Protein AF-A0A5A7N3F0-F1 (afdb_monomer_lite)

Organism: NCBI:txid1236966

pLDDT: mean 90.58, std 6.94, range [50.44, 98.19]

Secondary structure (DSSP, 8-state):
-HHHH--SHHHHHHHHHHHHHHHHHHHHHHHHHHHHGGGS-HHHHHHHHHHHHHHHHHHHHS---HHHHHHTT--HHHHHHHHHHSHHHHHHHHHHHHHHHHHHHHTT---HHHHHHHHHTT-GGGGG--HHHHHHHHHHHHHHHHHHHHHHHHHHHHH--

Radius of gyration: 20.04 Å; chains: 1; bounding box: 51×34×50 Å

Structure (mmCIF, N/CA/C/O backbone):
data_AF-A0A5A7N3F0-F1
#
_entry.id   AF-A0A5A7N3F0-F1
#
loop_
_atom_site.group_PDB
_atom_site.id
_atom_site.type_symbol
_atom_site.label_atom_id
_atom_site.label_alt_id
_atom_site.label_comp_id
_atom_site.label_asym_id
_atom_site.label_entity_id
_atom_site.label_seq_id
_atom_site.pdbx_PDB_ins_code
_atom_site.Cartn_x
_atom_site.Cartn_y
_atom_site.Cartn_z
_atom_site.occupancy
_atom_site.B_iso_or_equiv
_atom_site.auth_seq_id
_atom_site.auth_comp_id
_atom_site.auth_asym_id
_atom_site.auth_atom_id
_atom_site.pdbx_PDB_model_num
ATOM 1 N N . MET A 1 1 ? 6.517 -5.950 -8.741 1.00 65.50 1 MET A N 1
ATOM 2 C CA . MET A 1 1 ? 6.058 -7.018 -9.663 1.00 65.50 1 MET A CA 1
ATOM 3 C C . MET A 1 1 ? 6.363 -6.692 -11.120 1.00 65.50 1 MET A C 1
ATOM 5 O O . MET A 1 1 ? 7.226 -7.351 -11.675 1.00 65.50 1 MET A O 1
ATOM 9 N N . VAL A 1 2 ? 5.736 -5.680 -11.742 1.00 75.44 2 VAL A N 1
ATOM 10 C CA . VAL A 1 2 ? 5.989 -5.375 -13.170 1.00 75.44 2 VAL A CA 1
ATOM 11 C C . VAL A 1 2 ? 7.437 -4.935 -13.412 1.00 75.44 2 VAL A C 1
ATOM 13 O O . VAL A 1 2 ? 8.085 -5.480 -14.298 1.00 75.44 2 VAL A O 1
ATOM 16 N N . ARG A 1 3 ? 7.981 -4.040 -12.571 1.00 82.38 3 ARG A N 1
ATOM 17 C CA . ARG A 1 3 ? 9.411 -3.671 -12.584 1.00 82.38 3 ARG A CA 1
ATOM 18 C C . ARG A 1 3 ? 10.321 -4.904 -12.540 1.00 82.38 3 ARG A C 1
ATOM 20 O O . ARG A 1 3 ? 11.241 -5.012 -13.336 1.00 82.38 3 ARG A O 1
ATOM 27 N N . ASP A 1 4 ? 10.043 -5.834 -11.630 1.00 77.81 4 ASP A N 1
ATOM 28 C CA . ASP A 1 4 ? 10.932 -6.968 -11.342 1.00 77.81 4 ASP A CA 1
ATOM 29 C C . ASP A 1 4 ? 10.816 -8.104 -12.379 1.00 77.81 4 ASP A C 1
ATOM 31 O O . ASP A 1 4 ? 11.713 -8.934 -12.490 1.00 77.81 4 ASP A O 1
ATOM 35 N N . GLN A 1 5 ? 9.715 -8.158 -13.137 1.00 82.31 5 GLN A N 1
ATOM 36 C CA . GLN A 1 5 ? 9.435 -9.224 -14.110 1.00 82.31 5 GLN A CA 1
ATOM 37 C C . GLN A 1 5 ? 9.620 -8.783 -15.567 1.00 82.31 5 GLN A C 1
ATOM 39 O O . GLN A 1 5 ? 9.843 -9.625 -16.444 1.00 82.31 5 GLN A O 1
ATOM 44 N N . ALA A 1 6 ? 9.518 -7.481 -15.849 1.00 85.62 6 ALA A N 1
ATOM 45 C CA . ALA A 1 6 ? 9.636 -6.960 -17.201 1.00 85.62 6 ALA A CA 1
ATOM 46 C C . ALA A 1 6 ? 11.021 -7.268 -17.785 1.00 85.62 6 ALA A C 1
ATOM 48 O O . ALA A 1 6 ? 12.041 -6.962 -17.181 1.00 85.62 6 ALA A O 1
ATOM 49 N N . GLN A 1 7 ? 11.051 -7.834 -18.992 1.00 86.75 7 GLN A N 1
ATOM 50 C CA . GLN A 1 7 ? 12.294 -8.072 -19.739 1.00 86.75 7 GLN A CA 1
ATOM 51 C C . GLN A 1 7 ? 12.737 -6.834 -20.535 1.00 86.75 7 GLN A C 1
ATOM 53 O O . GLN A 1 7 ? 13.878 -6.745 -20.977 1.00 86.75 7 GLN A O 1
ATOM 58 N N . ASN A 1 8 ? 11.826 -5.876 -20.742 1.00 88.50 8 ASN A N 1
ATOM 59 C CA . ASN A 1 8 ? 12.102 -4.645 -21.469 1.00 88.50 8 ASN A CA 1
ATOM 60 C C . ASN A 1 8 ? 12.711 -3.586 -20.523 1.00 88.50 8 ASN A C 1
ATOM 62 O O . ASN A 1 8 ? 12.033 -3.183 -19.573 1.00 88.50 8 ASN A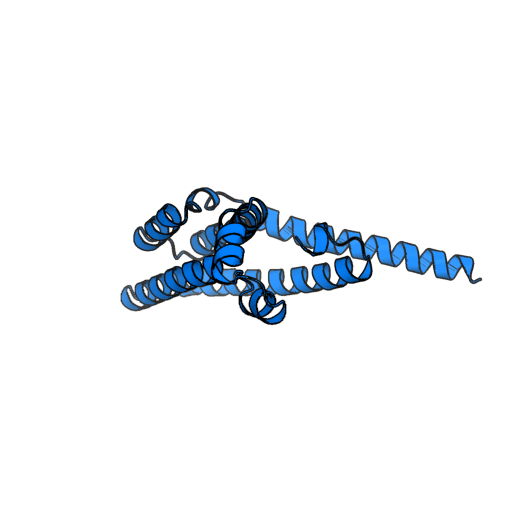 O 1
ATOM 66 N N . PRO A 1 9 ? 13.929 -3.073 -20.797 1.00 85.50 9 PRO A N 1
ATOM 67 C CA . PRO A 1 9 ? 14.594 -2.108 -19.918 1.00 85.50 9 PRO A CA 1
ATOM 68 C C . PRO A 1 9 ? 13.825 -0.797 -19.708 1.00 85.50 9 PRO A C 1
ATOM 70 O O . PRO A 1 9 ? 13.862 -0.240 -18.615 1.00 85.50 9 PRO A O 1
ATOM 73 N N . LEU A 1 10 ? 13.104 -0.304 -20.720 1.00 87.25 10 LEU A N 1
ATOM 74 C CA . LEU A 1 10 ? 12.292 0.910 -20.594 1.00 87.25 10 LEU A CA 1
ATOM 75 C C . LEU A 1 10 ? 11.088 0.671 -19.676 1.00 87.25 10 LEU A C 1
ATOM 77 O O . LEU A 1 10 ? 10.789 1.503 -18.824 1.00 87.25 10 LEU A O 1
ATOM 81 N N . ALA A 1 11 ? 10.427 -0.482 -19.801 1.00 89.12 11 ALA A N 1
ATOM 82 C CA . ALA A 1 11 ? 9.322 -0.843 -18.916 1.00 89.12 11 ALA A CA 1
ATOM 83 C C . ALA A 1 11 ? 9.786 -0.997 -17.457 1.00 89.12 11 ALA A C 1
ATOM 85 O O . ALA A 1 11 ? 9.064 -0.598 -16.544 1.00 89.12 11 ALA A O 1
ATOM 86 N N . GLN A 1 12 ? 10.990 -1.529 -17.222 1.00 87.31 12 GLN A N 1
ATOM 87 C CA . GLN A 1 12 ? 11.581 -1.569 -15.880 1.00 87.31 12 GLN A CA 1
ATOM 88 C C . GLN A 1 12 ? 11.802 -0.156 -15.324 1.00 87.31 12 GLN A C 1
ATOM 90 O O . GLN A 1 12 ? 11.403 0.119 -14.196 1.00 87.31 12 GLN A O 1
ATOM 95 N N . GLN A 1 13 ? 12.371 0.747 -16.128 1.00 85.00 13 GLN A N 1
ATOM 96 C CA . GLN A 1 13 ? 12.667 2.127 -15.725 1.00 85.00 13 GLN A CA 1
ATOM 97 C C . GLN A 1 13 ? 11.410 2.934 -15.401 1.00 85.00 13 GLN A C 1
ATOM 99 O O . GLN A 1 13 ? 11.322 3.518 -14.327 1.00 85.00 13 GLN A O 1
ATOM 104 N N . VAL A 1 14 ? 10.417 2.937 -16.296 1.00 90.12 14 VAL A N 1
ATOM 105 C CA . VAL A 1 14 ? 9.172 3.690 -16.076 1.00 90.12 14 VAL A CA 1
ATOM 106 C C . VAL A 1 14 ? 8.494 3.231 -14.788 1.00 90.12 14 VAL A C 1
ATOM 108 O O . VAL A 1 14 ? 8.093 4.058 -13.975 1.00 90.12 14 VAL A O 1
ATOM 111 N N . ASN A 1 15 ? 8.424 1.918 -14.557 1.00 89.06 15 ASN A N 1
ATOM 112 C CA . ASN A 1 15 ? 7.848 1.399 -13.321 1.00 89.06 15 ASN A CA 1
ATOM 113 C C . ASN A 1 15 ? 8.699 1.726 -12.087 1.00 89.06 15 ASN A C 1
ATOM 115 O O . ASN A 1 15 ? 8.130 1.918 -11.022 1.00 89.06 15 ASN A O 1
ATOM 119 N N . ALA A 1 16 ? 10.028 1.803 -12.201 1.00 87.19 16 ALA A N 1
ATOM 120 C CA . ALA A 1 16 ? 10.882 2.211 -11.088 1.00 87.19 16 ALA A CA 1
ATOM 121 C C . ALA A 1 16 ? 10.627 3.667 -10.671 1.00 87.19 16 ALA A C 1
ATOM 123 O O . ALA A 1 16 ? 10.437 3.915 -9.485 1.00 87.19 16 ALA A O 1
ATOM 124 N N . TYR A 1 17 ? 10.521 4.595 -11.627 1.00 86.69 17 TYR A N 1
ATOM 125 C CA . TYR A 1 17 ? 10.208 5.997 -11.323 1.00 86.69 17 TYR A CA 1
ATOM 126 C C . TYR A 1 17 ? 8.797 6.169 -10.752 1.00 86.69 17 TYR A C 1
ATOM 128 O O . TYR A 1 17 ? 8.613 6.880 -9.772 1.00 86.69 17 TYR A O 1
ATOM 136 N N . VAL A 1 18 ? 7.800 5.458 -11.293 1.00 90.88 18 VAL A N 1
ATOM 137 C CA . VAL A 1 18 ? 6.453 5.452 -10.696 1.00 90.88 18 VAL A CA 1
ATOM 138 C C . VAL A 1 18 ? 6.502 4.922 -9.262 1.00 90.88 18 VAL A C 1
ATOM 140 O O . VAL A 1 18 ? 5.883 5.493 -8.372 1.00 90.88 18 VAL A O 1
ATOM 143 N N . MET A 1 19 ? 7.256 3.850 -9.006 1.00 88.12 19 MET A N 1
ATOM 144 C CA . MET A 1 19 ? 7.396 3.308 -7.654 1.00 88.12 19 MET A CA 1
ATOM 145 C C . MET A 1 19 ? 8.069 4.288 -6.684 1.00 88.12 19 MET A C 1
ATOM 147 O O . MET A 1 19 ? 7.667 4.321 -5.524 1.00 88.12 19 MET A O 1
ATOM 151 N N . GLU A 1 20 ? 9.047 5.075 -7.136 1.00 86.06 20 GLU A N 1
ATOM 152 C CA . GLU A 1 20 ? 9.689 6.131 -6.340 1.00 86.06 20 GLU A CA 1
ATOM 153 C C . GLU A 1 20 ? 8.691 7.242 -5.972 1.00 86.06 20 GLU A C 1
ATOM 155 O O . GLU A 1 20 ? 8.590 7.638 -4.809 1.00 86.06 20 GLU A O 1
ATOM 160 N N . ASP A 1 21 ? 7.892 7.702 -6.935 1.00 90.19 21 ASP A N 1
ATOM 161 C CA . ASP A 1 21 ? 6.865 8.725 -6.709 1.00 90.19 21 ASP A CA 1
ATOM 162 C C . ASP A 1 21 ? 5.780 8.236 -5.742 1.00 90.19 21 ASP A C 1
ATOM 164 O O . ASP A 1 21 ? 5.457 8.923 -4.768 1.00 90.19 21 ASP A O 1
ATOM 168 N N . GLU A 1 22 ? 5.273 7.017 -5.933 1.00 91.06 22 GLU A N 1
ATOM 169 C CA . GLU A 1 22 ? 4.278 6.442 -5.025 1.00 91.06 22 GLU A CA 1
ATOM 170 C C . GLU A 1 22 ? 4.853 6.168 -3.630 1.00 91.06 22 GLU A C 1
ATOM 172 O O . GLU A 1 22 ? 4.148 6.318 -2.631 1.00 91.06 22 GLU A O 1
ATOM 177 N N . ALA A 1 23 ? 6.143 5.829 -3.517 1.00 88.56 23 ALA A N 1
ATOM 178 C CA . ALA A 1 23 ? 6.801 5.710 -2.218 1.00 88.56 23 ALA A CA 1
ATOM 179 C C . ALA A 1 23 ? 6.826 7.058 -1.480 1.00 88.56 23 ALA A C 1
ATOM 181 O O . ALA A 1 23 ? 6.539 7.099 -0.279 1.00 88.56 23 ALA A O 1
ATOM 182 N N . ARG A 1 24 ? 7.077 8.166 -2.194 1.00 89.81 24 ARG A N 1
ATOM 183 C CA . ARG A 1 24 ? 7.006 9.525 -1.633 1.00 89.81 24 ARG A CA 1
ATOM 184 C C . ARG A 1 24 ? 5.581 9.908 -1.231 1.00 89.81 24 ARG A C 1
ATOM 186 O O . ARG A 1 24 ? 5.400 10.471 -0.150 1.00 89.81 24 ARG A O 1
ATOM 193 N N . HIS A 1 25 ? 4.569 9.565 -2.032 1.00 94.06 25 HIS A N 1
ATOM 194 C CA . HIS A 1 25 ? 3.160 9.773 -1.669 1.00 94.06 25 HIS A CA 1
ATOM 195 C C . HIS A 1 25 ? 2.779 9.012 -0.396 1.00 94.06 25 HIS A C 1
ATOM 197 O O . HIS A 1 25 ? 2.169 9.578 0.515 1.00 94.06 25 HIS A O 1
ATOM 203 N N . VAL A 1 26 ? 3.187 7.746 -0.302 1.00 92.50 26 VAL A N 1
ATOM 204 C CA . VAL A 1 26 ? 2.954 6.908 0.876 1.00 92.50 26 VAL A CA 1
ATOM 205 C C . VAL A 1 26 ? 3.671 7.469 2.101 1.00 92.50 26 VAL A C 1
ATOM 207 O O . VAL A 1 26 ? 3.057 7.563 3.161 1.00 92.50 26 VAL A O 1
ATOM 210 N N . ALA A 1 27 ? 4.936 7.880 1.977 1.00 91.31 27 ALA A N 1
ATOM 211 C CA . ALA A 1 27 ? 5.693 8.469 3.080 1.00 91.31 27 ALA A CA 1
ATOM 212 C C . ALA A 1 27 ? 5.035 9.757 3.598 1.00 91.31 27 ALA A C 1
ATOM 214 O O . ALA A 1 27 ? 4.858 9.918 4.806 1.00 91.31 27 ALA A O 1
ATOM 215 N N . PHE A 1 28 ? 4.607 10.639 2.689 1.00 94.12 28 PHE A N 1
ATOM 216 C CA . PHE A 1 28 ? 3.872 11.850 3.046 1.00 94.12 28 PHE A CA 1
ATOM 217 C C . PHE A 1 28 ? 2.572 11.527 3.792 1.00 94.12 28 PHE A C 1
ATOM 219 O O . PHE A 1 28 ? 2.342 12.051 4.882 1.00 94.12 28 PHE A O 1
ATOM 226 N N . GLY A 1 29 ? 1.748 10.630 3.239 1.00 94.31 29 GLY A N 1
ATOM 227 C CA . GLY A 1 29 ? 0.492 10.215 3.861 1.00 94.31 29 GLY A CA 1
ATOM 228 C C . GLY A 1 29 ? 0.709 9.582 5.235 1.00 94.31 29 GLY A C 1
ATOM 229 O O . GLY A 1 29 ? 0.028 9.942 6.191 1.00 94.31 29 GLY A O 1
ATOM 230 N N . ARG A 1 30 ? 1.704 8.700 5.367 1.00 94.12 30 ARG A N 1
ATOM 231 C CA . ARG A 1 30 ? 2.069 8.057 6.634 1.00 94.12 30 ARG A CA 1
ATOM 232 C C . ARG A 1 30 ? 2.406 9.090 7.708 1.00 94.12 30 ARG A C 1
ATOM 234 O O . ARG A 1 30 ? 1.833 9.033 8.791 1.00 94.12 30 ARG A O 1
ATOM 241 N N . LEU A 1 31 ? 3.286 10.047 7.406 1.00 93.44 31 LEU A N 1
ATOM 242 C CA . LEU A 1 31 ? 3.676 11.095 8.354 1.00 93.44 31 LEU A CA 1
ATOM 243 C C . LEU A 1 31 ? 2.486 11.986 8.733 1.00 93.44 31 LEU A C 1
ATOM 245 O O . LEU A 1 31 ? 2.214 12.176 9.915 1.00 93.44 31 LEU A O 1
ATOM 249 N N . ALA A 1 32 ? 1.738 12.472 7.741 1.00 95.88 32 ALA A N 1
ATOM 250 C CA . ALA A 1 32 ? 0.612 13.371 7.973 1.00 95.88 32 ALA A CA 1
ATOM 251 C C . ALA A 1 32 ? -0.506 12.714 8.799 1.00 95.88 32 ALA A C 1
ATOM 253 O O . ALA A 1 32 ? -1.031 13.317 9.735 1.00 95.88 32 ALA A O 1
ATOM 254 N N . LEU A 1 33 ? -0.875 11.473 8.469 1.00 96.56 33 LEU A N 1
ATOM 255 C CA . LEU A 1 33 ? -1.971 10.770 9.135 1.00 96.56 33 LEU A CA 1
ATOM 256 C C . LEU A 1 33 ? -1.577 10.288 10.531 1.00 96.56 33 LEU A C 1
ATOM 258 O O . LEU A 1 33 ? -2.390 10.402 11.444 1.00 96.56 33 LEU A O 1
ATOM 262 N N . ARG A 1 34 ? -0.339 9.816 10.725 1.00 95.12 34 ARG A N 1
ATOM 263 C CA . ARG A 1 34 ? 0.153 9.395 12.044 1.00 95.12 34 ARG A CA 1
ATOM 264 C C . ARG A 1 34 ? 0.126 10.537 13.060 1.00 95.12 34 ARG A C 1
ATOM 266 O O . ARG A 1 34 ? -0.231 10.312 14.213 1.00 95.12 34 ARG A O 1
ATOM 273 N N . ASP A 1 35 ? 0.451 11.754 12.633 1.00 94.69 35 ASP A N 1
ATOM 274 C CA . ASP A 1 35 ? 0.442 12.934 13.505 1.00 94.69 35 ASP A CA 1
ATOM 275 C C . ASP A 1 35 ? -0.987 13.472 13.741 1.00 94.69 35 ASP A C 1
ATOM 277 O O . ASP A 1 35 ? -1.291 14.039 14.797 1.00 94.69 35 ASP A O 1
ATOM 281 N N . TYR A 1 36 ? -1.890 13.282 12.773 1.00 96.31 36 TYR A N 1
ATOM 282 C CA . TYR A 1 36 ? -3.259 13.797 12.827 1.00 96.31 36 TYR A CA 1
ATOM 283 C C . TYR A 1 36 ? -4.253 12.864 13.536 1.00 96.31 36 TYR A C 1
ATOM 285 O O . TYR A 1 36 ? -5.057 13.321 14.346 1.00 96.31 36 TYR A O 1
ATOM 293 N N . TYR A 1 37 ? -4.206 11.554 13.283 1.00 96.31 37 TYR A N 1
ATOM 294 C CA . TYR A 1 37 ? -5.179 10.586 13.807 1.00 96.31 37 TYR A CA 1
ATOM 295 C C . TYR A 1 37 ? -5.315 10.518 15.337 1.00 96.31 37 TYR A C 1
ATOM 297 O O . TYR A 1 37 ? -6.435 10.277 15.797 1.00 96.31 37 TYR A O 1
ATOM 305 N N . PRO A 1 38 ? -4.277 10.784 16.156 1.00 96.06 38 PRO A N 1
ATOM 306 C CA . PRO A 1 38 ? -4.436 10.905 17.607 1.00 96.06 38 PRO A CA 1
ATOM 307 C C . PRO A 1 38 ? -5.405 12.013 18.050 1.00 96.06 38 PRO A C 1
ATOM 309 O O . PRO A 1 38 ? -5.874 11.989 19.184 1.00 96.06 38 PRO A O 1
ATOM 312 N N . GLN A 1 39 ? -5.696 12.980 17.176 1.00 96.31 39 GLN A N 1
ATOM 313 C CA . GLN A 1 39 ? -6.570 14.125 17.446 1.00 96.31 39 GLN A CA 1
ATOM 314 C C . GLN A 1 39 ? -8.036 13.849 17.075 1.00 96.31 39 GLN A C 1
ATOM 316 O O . GLN A 1 39 ? -8.904 14.666 17.378 1.00 96.31 39 GLN A O 1
ATOM 321 N N . LEU A 1 40 ? -8.319 12.719 16.417 1.00 96.94 40 LEU A N 1
ATOM 322 C CA . LEU A 1 40 ? -9.670 12.354 16.005 1.00 96.94 40 LEU A CA 1
ATOM 323 C C . LEU A 1 40 ? -10.529 11.943 17.200 1.00 96.94 40 LEU A C 1
ATOM 325 O O . LEU A 1 40 ? -10.090 11.233 18.109 1.00 96.94 40 LEU A O 1
ATOM 329 N N . SER A 1 41 ? -11.804 12.315 17.144 1.00 97.81 41 SER A N 1
ATOM 330 C CA . SER A 1 41 ? -12.819 11.734 18.012 1.00 97.81 41 SER A CA 1
ATOM 331 C C . SER A 1 41 ? -13.000 10.238 17.726 1.00 97.81 41 SER A C 1
ATOM 333 O O . SER A 1 41 ? -12.655 9.723 16.659 1.00 97.81 41 SER A O 1
ATOM 335 N N . ALA A 1 42 ? -13.612 9.525 18.673 1.00 96.25 42 ALA A N 1
ATOM 336 C CA . ALA A 1 42 ? -13.933 8.111 18.489 1.00 96.25 42 ALA A CA 1
ATOM 337 C C . ALA A 1 42 ? -14.847 7.865 17.271 1.00 96.25 42 ALA A C 1
ATOM 339 O O . ALA A 1 42 ? -14.666 6.876 16.563 1.00 96.25 42 ALA A O 1
ATOM 340 N N . ALA A 1 43 ? -15.796 8.772 17.009 1.00 97.62 43 ALA A N 1
ATOM 341 C CA . ALA A 1 43 ? -16.706 8.667 15.871 1.00 97.62 43 ALA A CA 1
ATOM 342 C C . ALA A 1 43 ? -15.966 8.830 14.535 1.00 97.62 43 ALA A C 1
ATOM 344 O O . ALA A 1 43 ? -16.107 7.986 13.654 1.00 97.62 43 ALA A O 1
ATOM 345 N N . GLU A 1 44 ? -15.119 9.857 14.408 1.00 98.06 44 GLU A N 1
ATOM 346 C CA . GLU A 1 44 ? -14.324 10.079 13.193 1.00 98.06 44 GLU A CA 1
ATOM 347 C C . GLU A 1 44 ? -13.362 8.921 12.941 1.00 98.06 44 GLU A C 1
ATOM 349 O O . GLU A 1 44 ? -13.253 8.441 11.814 1.00 98.06 44 GLU A O 1
ATOM 354 N N . ARG A 1 45 ? -12.687 8.428 13.987 1.00 97.00 45 ARG A N 1
ATOM 355 C CA . ARG A 1 45 ? -11.796 7.271 13.866 1.00 97.00 45 ARG A CA 1
ATOM 356 C C . ARG A 1 45 ? -12.550 6.025 13.404 1.00 97.00 45 ARG A C 1
ATOM 358 O O . ARG A 1 45 ? -12.061 5.344 12.509 1.00 97.00 45 ARG A O 1
ATOM 365 N N . SER A 1 46 ? -13.739 5.762 13.952 1.00 97.00 46 SER A N 1
ATOM 366 C CA . SER A 1 46 ? -14.565 4.628 13.516 1.00 97.00 46 SER A CA 1
ATOM 367 C C . SER A 1 46 ? -14.934 4.732 12.038 1.00 97.00 46 SER A C 1
ATOM 369 O O . SER A 1 46 ? -14.857 3.733 11.333 1.00 97.00 46 SER A O 1
ATOM 371 N N . GLU A 1 47 ? -15.280 5.928 11.557 1.00 98.19 47 GLU A N 1
ATOM 372 C CA . GLU A 1 47 ? -15.590 6.160 10.141 1.00 98.19 47 GLU A CA 1
ATOM 373 C C . GLU A 1 47 ? -14.377 5.875 9.239 1.00 98.19 47 GLU A C 1
ATOM 375 O O . GLU A 1 47 ? -14.516 5.249 8.189 1.00 98.19 47 GLU A O 1
ATOM 380 N N . ARG A 1 48 ? -13.163 6.272 9.656 1.00 97.94 48 ARG A N 1
ATOM 381 C CA . ARG A 1 48 ? -11.932 5.965 8.899 1.00 97.94 48 ARG A CA 1
ATOM 382 C C . ARG A 1 48 ? -11.651 4.466 8.873 1.00 97.94 48 ARG A C 1
ATOM 384 O O . ARG A 1 48 ? -11.196 3.961 7.852 1.00 97.94 48 ARG A O 1
ATOM 391 N N . GLU A 1 49 ? -11.915 3.762 9.970 1.00 97.94 49 GLU A N 1
ATOM 392 C CA . GLU A 1 49 ? -11.771 2.305 10.027 1.00 97.94 49 GLU A CA 1
ATOM 393 C C . GLU A 1 49 ? -12.796 1.592 9.137 1.00 97.94 49 GLU A C 1
ATOM 395 O O . GLU A 1 49 ? -12.429 0.642 8.451 1.00 97.94 49 GLU A O 1
ATOM 400 N N . ASP A 1 50 ? -14.045 2.065 9.087 1.00 98.19 50 ASP A N 1
ATOM 401 C CA . ASP A 1 50 ? -15.064 1.551 8.161 1.00 98.19 50 ASP A CA 1
ATOM 402 C C . ASP A 1 50 ? -14.639 1.719 6.703 1.00 98.19 50 ASP A C 1
ATOM 404 O O . ASP A 1 50 ? -14.587 0.743 5.951 1.00 98.19 50 ASP A O 1
ATOM 408 N N . PHE A 1 51 ? -14.246 2.940 6.337 1.00 98.12 51 PHE A N 1
ATOM 409 C CA . PHE A 1 51 ? -13.747 3.246 5.000 1.00 98.12 51 PHE A CA 1
ATOM 410 C C . PHE A 1 51 ? -12.538 2.378 4.626 1.00 98.12 51 PHE A C 1
ATOM 412 O O . PHE A 1 51 ? -12.477 1.819 3.532 1.00 98.12 51 PHE A O 1
ATOM 419 N N . LEU A 1 52 ? -11.575 2.241 5.539 1.00 97.62 52 LEU A N 1
ATOM 420 C CA . LEU A 1 52 ? -10.376 1.436 5.328 1.00 97.62 52 LEU A CA 1
ATOM 421 C C . LEU A 1 52 ? -10.718 -0.032 5.052 1.00 97.62 52 LEU A C 1
ATOM 423 O O . LEU A 1 52 ? -10.151 -0.632 4.138 1.00 97.62 52 LEU A O 1
ATOM 427 N N . ILE A 1 53 ? -11.613 -0.618 5.850 1.00 98.00 53 ILE A N 1
ATOM 428 C CA . ILE A 1 53 ? -12.000 -2.025 5.722 1.00 98.00 53 ILE A CA 1
ATOM 429 C C . ILE A 1 53 ? -12.692 -2.258 4.379 1.00 98.00 53 ILE A C 1
ATOM 431 O O . ILE A 1 53 ? -12.320 -3.187 3.659 1.00 98.00 53 ILE A O 1
ATOM 435 N N . GLU A 1 54 ? -13.647 -1.399 4.015 1.00 97.25 54 GLU A N 1
ATOM 436 C CA . GLU A 1 54 ? -14.330 -1.465 2.721 1.00 97.25 54 GLU A CA 1
ATOM 437 C C . GLU A 1 54 ? -13.330 -1.356 1.563 1.00 97.25 54 GLU A C 1
ATOM 439 O O . GLU A 1 54 ? -13.308 -2.209 0.673 1.00 97.25 54 GLU A O 1
ATOM 444 N N . ALA A 1 55 ? -12.434 -0.367 1.615 1.00 96.12 55 ALA A N 1
ATOM 445 C CA . ALA A 1 55 ? -11.403 -0.175 0.603 1.00 96.12 55 ALA A CA 1
ATOM 446 C C . ALA A 1 55 ? -10.486 -1.402 0.469 1.00 96.12 55 ALA A C 1
ATOM 448 O O . ALA A 1 55 ? -10.160 -1.801 -0.648 1.00 96.12 55 ALA A O 1
ATOM 449 N N . CYS A 1 56 ? -10.106 -2.045 1.577 1.00 95.38 56 CYS A N 1
ATOM 450 C CA . CYS A 1 56 ? -9.270 -3.247 1.550 1.00 95.38 56 CYS A CA 1
ATOM 451 C C . CYS A 1 56 ? -9.973 -4.431 0.871 1.00 95.38 56 CYS A C 1
ATOM 453 O O . CYS A 1 56 ? -9.355 -5.117 0.053 1.00 95.38 56 CYS A O 1
ATOM 455 N N . TYR A 1 57 ? -11.261 -4.649 1.155 1.00 93.69 57 TYR A N 1
ATOM 456 C CA . TYR A 1 57 ? -12.048 -5.678 0.470 1.00 93.69 57 TYR A CA 1
ATOM 457 C C . TYR A 1 57 ? -12.179 -5.386 -1.025 1.00 93.69 57 TYR A C 1
ATOM 459 O O . TYR A 1 57 ? -11.918 -6.264 -1.848 1.00 93.69 57 TYR A O 1
ATOM 467 N N . LEU A 1 58 ? -12.479 -4.138 -1.390 1.00 92.62 58 LEU A N 1
ATOM 468 C CA . LEU A 1 58 ? -12.550 -3.731 -2.790 1.00 92.62 58 LEU A CA 1
ATOM 469 C C . LEU A 1 58 ? -11.207 -3.938 -3.499 1.00 92.62 58 LEU A C 1
ATOM 471 O O . LEU A 1 58 ? -11.173 -4.522 -4.576 1.00 92.62 58 LEU A O 1
ATOM 475 N N . MET A 1 59 ? -10.087 -3.526 -2.901 1.00 90.94 59 MET A N 1
ATOM 476 C CA . MET A 1 59 ? -8.752 -3.703 -3.486 1.00 90.94 59 MET A CA 1
ATOM 477 C C . MET A 1 59 ? -8.364 -5.178 -3.659 1.00 90.94 59 MET A C 1
ATOM 479 O O . MET A 1 59 ? -7.731 -5.523 -4.658 1.00 90.94 59 MET A O 1
ATOM 483 N N . ARG A 1 60 ? -8.763 -6.054 -2.727 1.00 88.19 60 ARG A N 1
ATOM 484 C CA . ARG A 1 60 ? -8.557 -7.511 -2.817 1.00 88.19 60 ARG A CA 1
ATOM 485 C C . ARG A 1 60 ? -9.269 -8.126 -4.027 1.00 88.19 60 ARG A C 1
ATOM 487 O O . ARG A 1 60 ? -8.747 -9.080 -4.617 1.00 88.19 60 ARG A O 1
ATOM 494 N N . ASP A 1 61 ? -10.439 -7.592 -4.371 1.00 84.56 61 ASP A N 1
ATOM 495 C CA . ASP A 1 61 ? -11.353 -8.159 -5.370 1.00 84.56 61 ASP A CA 1
ATOM 496 C C . ASP A 1 61 ? -11.290 -7.426 -6.724 1.00 84.56 61 ASP A C 1
ATOM 498 O O . ASP A 1 61 ? -11.802 -7.911 -7.723 1.00 84.56 61 ASP A O 1
ATOM 502 N N . ARG A 1 62 ? -10.602 -6.280 -6.814 1.00 80.69 62 ARG A N 1
ATOM 503 C CA . ARG A 1 62 ? -10.616 -5.412 -8.008 1.00 80.69 62 ARG A CA 1
ATOM 504 C C . ARG A 1 62 ? -9.896 -5.967 -9.245 1.00 80.69 62 ARG A C 1
ATOM 506 O O . ARG A 1 62 ? -10.089 -5.444 -10.339 1.00 80.69 62 ARG A O 1
ATOM 513 N N . PHE A 1 63 ? -9.072 -7.004 -9.115 1.00 80.75 63 PHE A N 1
ATOM 514 C CA . PHE A 1 63 ? -8.200 -7.488 -10.198 1.00 80.75 63 PHE A CA 1
ATOM 515 C C . PHE A 1 63 ? -8.774 -8.689 -10.962 1.00 80.75 63 PHE A C 1
ATOM 517 O O . PHE A 1 63 ? -8.050 -9.616 -11.298 1.00 80.75 63 PHE A O 1
ATOM 524 N N . GLU A 1 64 ? -10.076 -8.682 -11.247 1.00 86.75 64 GLU A N 1
ATOM 525 C CA . GLU A 1 64 ? -10.764 -9.803 -11.908 1.00 86.75 64 GLU A CA 1
ATOM 526 C C . GLU A 1 64 ? -10.677 -9.790 -13.439 1.00 86.75 64 GLU A C 1
ATOM 528 O O . GLU A 1 64 ? -10.935 -10.813 -14.067 1.00 86.75 64 GLU A O 1
ATOM 533 N N . ALA A 1 65 ? -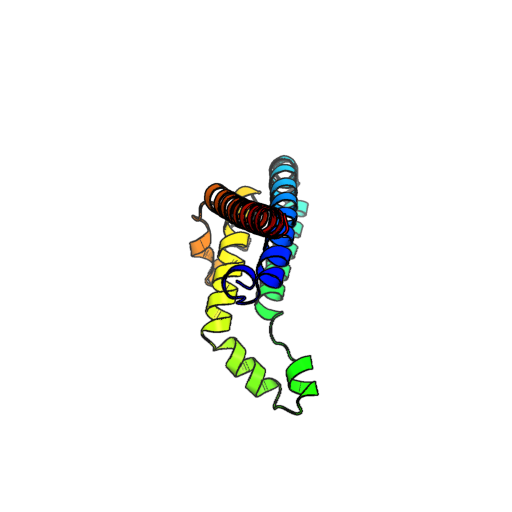10.311 -8.652 -14.041 1.00 89.25 65 ALA A N 1
ATOM 534 C CA . ALA A 1 65 ? -10.177 -8.470 -15.492 1.00 89.25 65 ALA A CA 1
ATOM 535 C C . ALA A 1 65 ? -11.417 -8.895 -16.314 1.00 89.25 65 ALA A C 1
ATOM 537 O O . ALA A 1 65 ? -11.289 -9.296 -17.468 1.00 89.25 65 ALA A O 1
ATOM 538 N N . ARG A 1 66 ? -12.624 -8.771 -15.739 1.00 92.12 66 ARG A N 1
ATOM 539 C CA . ARG A 1 66 ? -13.902 -9.181 -16.358 1.00 92.12 66 ARG A CA 1
ATOM 540 C C . ARG A 1 66 ? -14.078 -8.669 -17.791 1.00 92.12 66 ARG A C 1
ATOM 542 O O . ARG A 1 66 ? -14.364 -9.461 -18.679 1.00 92.12 66 ARG A O 1
ATOM 549 N N . GLU A 1 67 ? -13.833 -7.377 -18.010 1.00 91.75 67 GLU A N 1
ATOM 550 C CA . GLU A 1 67 ? -13.955 -6.716 -19.320 1.00 91.75 67 GLU A CA 1
ATOM 551 C C . GLU A 1 67 ? -13.012 -7.319 -20.376 1.00 91.75 67 GLU A C 1
ATOM 553 O O . GLU A 1 67 ? -13.350 -7.382 -21.557 1.00 91.75 67 GLU A O 1
ATOM 558 N N . VAL A 1 68 ? -11.833 -7.800 -19.960 1.00 93.25 68 VAL A N 1
ATOM 559 C CA . VAL A 1 68 ? -10.869 -8.459 -20.855 1.00 93.25 68 VAL A CA 1
ATOM 560 C C . VAL A 1 68 ? -11.403 -9.820 -21.281 1.00 93.25 68 VAL A C 1
ATOM 562 O O . VAL A 1 68 ? -11.379 -10.135 -22.467 1.00 93.25 68 VAL A O 1
ATOM 565 N N . TRP A 1 69 ? -11.918 -10.610 -20.336 1.00 95.19 69 TRP A N 1
ATOM 566 C CA . TRP A 1 69 ? -12.501 -11.921 -20.634 1.00 95.19 69 TRP A CA 1
ATOM 567 C C . TRP A 1 69 ? -13.720 -11.802 -21.546 1.00 95.19 69 TRP A C 1
ATOM 569 O O . TRP A 1 69 ? -13.828 -12.557 -22.508 1.00 95.19 69 TRP A O 1
ATOM 579 N N . GLU A 1 70 ? -14.580 -10.814 -21.292 1.00 95.50 70 GLU A N 1
ATOM 580 C CA . GLU A 1 70 ? -15.737 -10.506 -22.134 1.00 95.50 70 GLU A CA 1
ATOM 581 C C . GLU A 1 70 ? -15.314 -10.104 -23.553 1.00 95.50 70 GLU A C 1
ATOM 583 O O . GLU A 1 70 ? -15.810 -10.665 -24.523 1.00 95.50 70 GLU A O 1
ATOM 588 N N . THR A 1 71 ? -14.333 -9.206 -23.689 1.00 97.00 71 THR A N 1
ATOM 589 C CA . THR A 1 71 ? -13.817 -8.764 -25.000 1.00 97.00 71 THR A CA 1
ATOM 590 C C . THR A 1 71 ? -13.198 -9.908 -25.810 1.00 97.00 71 THR A C 1
ATOM 592 O O . THR A 1 71 ? -13.141 -9.848 -27.036 1.00 97.00 71 THR A O 1
ATOM 595 N N . MET A 1 72 ? -12.707 -10.947 -25.134 1.00 96.31 72 MET A N 1
ATOM 596 C CA . MET A 1 72 ? -12.117 -12.132 -25.756 1.00 96.31 72 MET A CA 1
ATOM 597 C C . MET A 1 72 ? -13.134 -13.254 -26.032 1.00 96.31 72 MET A C 1
ATOM 599 O O . MET A 1 72 ? -12.712 -14.341 -26.427 1.00 96.31 72 MET A O 1
ATOM 603 N N . ASP A 1 73 ? -14.435 -13.018 -25.814 1.00 96.56 73 ASP A N 1
ATOM 604 C CA . ASP A 1 73 ? -15.509 -14.019 -25.919 1.00 96.56 73 ASP A CA 1
ATOM 605 C C . ASP A 1 73 ? -15.262 -15.271 -25.042 1.00 96.56 73 ASP A C 1
ATOM 607 O O . ASP A 1 73 ? -15.597 -16.402 -25.407 1.00 96.56 73 ASP A O 1
ATOM 611 N N . LEU A 1 74 ? -14.652 -15.080 -23.865 1.00 96.75 74 LEU A N 1
ATOM 612 C CA . LEU A 1 74 ? -14.363 -16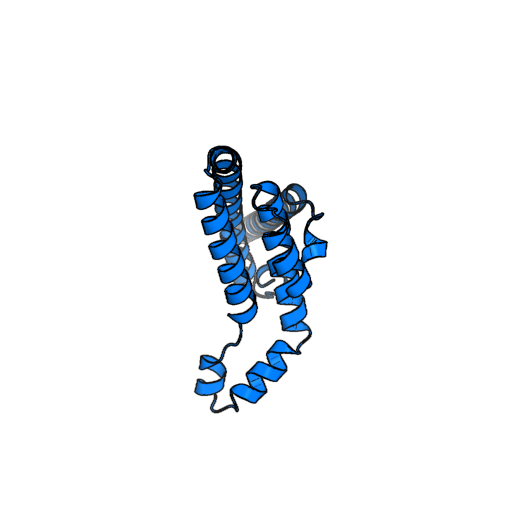.145 -22.900 1.00 96.75 74 LEU A CA 1
ATOM 613 C C . LEU A 1 74 ? -15.440 -16.234 -21.799 1.00 96.75 74 LEU A C 1
ATOM 615 O O . LEU A 1 74 ? -16.086 -15.232 -21.477 1.00 96.75 74 LEU A O 1
ATOM 619 N N . PRO A 1 75 ? -15.638 -17.412 -21.167 1.00 96.75 75 PRO A N 1
ATOM 620 C CA . PRO A 1 75 ? -16.594 -17.575 -20.071 1.00 96.75 75 PRO A CA 1
ATOM 621 C C . PRO A 1 75 ? -16.145 -16.802 -18.818 1.00 96.75 75 PRO A C 1
ATOM 623 O O . PRO A 1 75 ? -15.400 -17.314 -17.984 1.00 96.75 75 PRO A O 1
ATOM 626 N N . VAL A 1 76 ? -16.629 -15.562 -18.676 1.00 95.31 76 VAL A N 1
ATOM 627 C CA . VAL A 1 76 ? -16.184 -14.587 -17.661 1.00 95.31 76 VAL A CA 1
ATOM 628 C C . VAL A 1 76 ? -16.141 -15.173 -16.248 1.00 95.31 76 VAL A C 1
ATOM 630 O O . VAL A 1 76 ? -15.106 -15.096 -15.594 1.00 95.31 76 VAL A O 1
ATOM 633 N N . GLU A 1 77 ? -17.226 -15.789 -15.775 1.00 95.19 77 GLU A N 1
ATOM 634 C CA . GLU A 1 77 ? -17.299 -16.304 -14.397 1.00 95.19 77 GLU A CA 1
ATOM 635 C C . GLU A 1 77 ? -16.331 -17.470 -14.140 1.00 95.19 77 GLU A C 1
ATOM 637 O O . GLU A 1 77 ? -15.769 -17.588 -13.050 1.00 95.19 77 GLU A O 1
ATOM 642 N N . GLU A 1 78 ? -16.077 -18.310 -15.146 1.00 95.38 78 GLU A N 1
ATOM 643 C CA . GLU A 1 78 ? -15.103 -19.400 -15.041 1.00 95.38 78 GLU A CA 1
ATOM 644 C C . GLU A 1 78 ? -13.670 -18.851 -15.017 1.00 95.38 78 GLU A C 1
ATOM 646 O O . GLU A 1 78 ? -12.868 -19.248 -14.169 1.00 95.38 78 GLU A O 1
ATOM 651 N N . CYS A 1 79 ? -13.370 -17.864 -15.871 1.00 94.50 79 CYS A N 1
ATOM 652 C CA . CYS A 1 79 ? -12.084 -17.168 -15.883 1.00 94.50 79 CYS A CA 1
ATOM 653 C C . CYS A 1 79 ? -11.806 -16.445 -14.559 1.00 94.50 79 CYS A C 1
ATOM 655 O O . CYS A 1 79 ? -10.705 -16.558 -14.018 1.00 94.50 79 CYS A O 1
ATOM 657 N N . VAL A 1 80 ? -12.800 -15.740 -14.007 1.00 92.50 80 VAL A N 1
ATOM 658 C CA . VAL A 1 80 ? -12.680 -15.055 -12.713 1.00 92.50 80 VAL A CA 1
ATOM 659 C C . VAL A 1 80 ? -12.420 -16.057 -11.596 1.00 92.50 80 VAL A C 1
ATOM 661 O O . VAL A 1 80 ? -11.490 -15.860 -10.814 1.00 92.50 80 VAL A O 1
ATOM 664 N N . LYS A 1 81 ? -13.176 -17.159 -11.542 1.00 91.81 81 LYS A N 1
ATOM 665 C CA . LYS A 1 81 ? -12.966 -18.203 -10.535 1.00 91.81 81 LYS A CA 1
ATOM 666 C C . LYS A 1 81 ? -11.554 -18.789 -10.620 1.00 91.81 81 LYS A C 1
ATOM 668 O O . LYS A 1 81 ? -10.854 -18.856 -9.611 1.00 91.81 81 LYS A O 1
ATOM 673 N N . HIS A 1 82 ? -11.102 -19.148 -11.821 1.00 92.81 82 HIS A N 1
ATOM 674 C CA . HIS A 1 82 ? -9.745 -19.653 -12.025 1.00 92.81 82 HIS A CA 1
ATOM 675 C C . HIS A 1 82 ? -8.671 -18.641 -11.632 1.00 92.81 82 HIS A C 1
ATOM 677 O O . HIS A 1 82 ? -7.675 -19.013 -11.009 1.00 92.81 82 HIS A O 1
ATOM 683 N N . LEU A 1 83 ? -8.868 -17.361 -11.944 1.00 91.25 83 LEU A N 1
ATOM 684 C CA . LEU A 1 83 ? -7.949 -16.309 -11.538 1.00 91.25 83 LEU A CA 1
ATOM 685 C C . LEU A 1 83 ? -7.892 -16.177 -10.012 1.00 91.25 83 LEU A C 1
ATOM 687 O O . LEU A 1 83 ? -6.795 -16.129 -9.460 1.00 91.25 83 LEU A O 1
ATOM 691 N N . GLN A 1 84 ? -9.036 -16.166 -9.325 1.00 87.56 84 GLN A N 1
ATOM 692 C CA . GLN A 1 84 ? -9.108 -16.066 -7.864 1.00 87.56 84 GLN A CA 1
ATOM 693 C C . GLN A 1 84 ? -8.411 -17.240 -7.156 1.00 87.56 84 GLN A C 1
ATOM 695 O O . GLN A 1 84 ? -7.768 -17.038 -6.124 1.00 87.56 84 GLN A O 1
ATOM 700 N N . GLU A 1 85 ? -8.505 -18.445 -7.720 1.00 89.56 85 GLU A N 1
ATOM 701 C CA . GLU A 1 85 ? -7.866 -19.661 -7.199 1.00 89.56 85 GLU A CA 1
ATOM 702 C C . GLU A 1 85 ? -6.378 -19.769 -7.591 1.00 89.56 85 GLU A C 1
ATOM 704 O O . GLU A 1 85 ? -5.629 -20.546 -6.993 1.00 89.56 85 GLU A O 1
ATOM 709 N N . SER A 1 86 ? -5.917 -18.970 -8.560 1.00 90.25 86 SER A N 1
ATOM 710 C CA . SER A 1 86 ? -4.555 -19.046 -9.090 1.00 90.25 86 SER A CA 1
ATOM 711 C C . SER A 1 86 ? -3.481 -18.632 -8.078 1.00 90.25 86 SER A C 1
ATOM 713 O O . SER A 1 86 ? -3.633 -17.685 -7.300 1.00 90.25 86 SER A O 1
ATOM 715 N N . GLY A 1 87 ? -2.314 -19.281 -8.163 1.00 89.31 87 GLY A N 1
ATOM 716 C CA . GLY A 1 87 ? -1.132 -18.884 -7.391 1.00 89.31 87 GLY A CA 1
ATOM 717 C C . GLY A 1 87 ? -0.672 -17.451 -7.692 1.00 89.31 87 GLY A C 1
ATOM 718 O O . GLY A 1 87 ? -0.156 -16.776 -6.806 1.00 89.31 87 GLY A O 1
ATOM 719 N N . THR A 1 88 ? -0.913 -16.948 -8.907 1.00 86.69 88 THR A N 1
ATOM 720 C CA . THR A 1 88 ? -0.595 -15.564 -9.290 1.00 86.69 88 THR A CA 1
ATOM 721 C C . THR A 1 88 ? -1.426 -14.555 -8.505 1.00 86.69 88 THR A C 1
ATOM 723 O O . THR A 1 88 ? -0.868 -13.602 -7.964 1.00 86.69 88 THR A O 1
ATOM 726 N N . MET A 1 89 ? -2.740 -14.768 -8.386 1.00 89.38 89 MET A N 1
ATOM 727 C CA . MET A 1 89 ? -3.603 -13.882 -7.599 1.00 89.38 89 MET A CA 1
ATOM 728 C C . MET A 1 89 ? -3.281 -13.963 -6.103 1.00 89.38 89 MET A C 1
ATOM 730 O O . MET A 1 89 ? -3.269 -12.941 -5.417 1.00 89.38 89 MET A O 1
ATOM 734 N N . GLN A 1 90 ? -2.953 -15.156 -5.597 1.00 88.44 90 GLN A N 1
ATOM 735 C CA . GLN A 1 90 ? -2.491 -15.321 -4.215 1.00 88.44 90 GLN A CA 1
ATOM 736 C C . GLN A 1 90 ? -1.217 -14.503 -3.954 1.00 88.44 90 GLN A C 1
ATOM 738 O O . GLN A 1 90 ? -1.185 -13.704 -3.020 1.00 88.44 90 GLN A O 1
ATOM 743 N N . GLN A 1 91 ? -0.205 -14.621 -4.821 1.00 88.38 91 GLN A N 1
ATOM 744 C CA . GLN A 1 91 ? 1.036 -13.842 -4.728 1.00 88.38 91 GLN A CA 1
ATOM 745 C C . GLN A 1 91 ? 0.788 -12.335 -4.841 1.00 88.38 91 GLN A C 1
ATOM 747 O O . GLN A 1 91 ? 1.375 -11.559 -4.087 1.00 88.38 91 GLN A O 1
ATOM 752 N N . PHE A 1 92 ? -0.092 -11.916 -5.753 1.00 87.50 92 PHE A N 1
ATOM 753 C CA . PHE A 1 92 ? -0.464 -10.515 -5.913 1.00 87.50 92 PHE A CA 1
ATOM 754 C C . PHE A 1 92 ? -1.084 -9.949 -4.628 1.00 87.50 92 PHE A C 1
ATOM 756 O O . PHE A 1 92 ? -0.645 -8.907 -4.141 1.00 87.50 92 PHE A O 1
ATOM 763 N N . ARG A 1 93 ? -2.051 -10.660 -4.035 1.00 89.62 93 ARG A N 1
ATOM 764 C CA . ARG A 1 93 ? -2.682 -10.269 -2.764 1.00 89.62 93 ARG A CA 1
ATOM 765 C C . ARG A 1 93 ? -1.669 -10.241 -1.623 1.00 89.62 93 ARG A C 1
ATOM 767 O O . ARG A 1 93 ? -1.664 -9.282 -0.855 1.00 89.62 93 ARG A O 1
ATOM 774 N N . SER A 1 94 ? -0.773 -11.227 -1.539 1.00 90.06 94 SER A N 1
ATOM 775 C CA . SER A 1 94 ? 0.322 -11.206 -0.564 1.00 90.06 94 SER A CA 1
ATOM 776 C C . SER A 1 94 ? 1.199 -9.965 -0.732 1.00 90.06 94 SER A C 1
ATOM 778 O O . SER A 1 94 ? 1.438 -9.266 0.245 1.00 90.06 94 SER A O 1
ATOM 780 N N . PHE A 1 95 ? 1.623 -9.633 -1.956 1.00 88.69 95 PHE A N 1
ATOM 781 C CA . PHE A 1 95 ? 2.415 -8.428 -2.220 1.00 88.69 95 PHE A CA 1
ATOM 782 C C . PHE A 1 95 ? 1.661 -7.147 -1.832 1.00 88.69 95 PHE A C 1
ATOM 784 O O . PHE A 1 95 ? 2.220 -6.280 -1.161 1.00 88.69 95 PHE A O 1
ATOM 791 N N . LEU A 1 96 ? 0.383 -7.043 -2.197 1.00 91.25 96 LEU A N 1
ATOM 792 C CA . LEU A 1 96 ? -0.455 -5.885 -1.895 1.00 91.25 96 LEU A CA 1
ATOM 793 C C . LEU A 1 96 ? -0.563 -5.644 -0.382 1.00 91.25 96 LEU A C 1
ATOM 795 O O . LEU A 1 96 ? -0.233 -4.564 0.113 1.00 91.25 96 LEU A O 1
ATOM 799 N N . PHE A 1 97 ? -0.972 -6.667 0.367 1.00 94.62 97 PHE A N 1
ATOM 800 C CA . PHE A 1 97 ? -1.203 -6.532 1.803 1.00 94.62 97 PHE A CA 1
ATOM 801 C C . PHE A 1 97 ? 0.083 -6.526 2.632 1.00 94.62 97 PHE A C 1
ATOM 803 O O . PHE A 1 97 ? 0.089 -5.916 3.699 1.00 94.62 97 PHE A O 1
ATOM 810 N N . SER A 1 98 ? 1.188 -7.072 2.111 1.00 93.19 98 SER A N 1
ATOM 811 C CA . SER A 1 98 ? 2.516 -6.926 2.723 1.00 93.19 98 SER A CA 1
ATOM 812 C C . SER A 1 98 ? 2.953 -5.464 2.882 1.00 93.19 98 SER A C 1
ATOM 814 O O . SER A 1 98 ? 3.772 -5.153 3.740 1.00 93.19 98 SER A O 1
ATOM 816 N N . ARG A 1 99 ? 2.387 -4.555 2.075 1.00 91.50 99 ARG A N 1
ATOM 817 C CA . ARG A 1 99 ? 2.645 -3.112 2.147 1.00 91.50 99 ARG A CA 1
ATOM 818 C C . ARG A 1 99 ? 1.553 -2.355 2.902 1.00 91.50 99 ARG A C 1
ATOM 820 O O . ARG A 1 99 ? 1.874 -1.476 3.690 1.00 91.50 99 ARG A O 1
ATOM 827 N N . ILE A 1 100 ? 0.278 -2.697 2.703 1.00 94.81 100 ILE A N 1
ATOM 828 C CA . ILE A 1 100 ? -0.851 -1.971 3.317 1.00 94.81 100 ILE A CA 1
ATOM 829 C C . ILE A 1 100 ? -0.937 -2.210 4.828 1.00 94.81 100 ILE A C 1
ATOM 831 O O . ILE A 1 100 ? -1.066 -1.258 5.597 1.00 94.81 100 ILE A O 1
ATOM 835 N N . VAL A 1 101 ? -0.872 -3.473 5.260 1.00 96.81 101 VAL A N 1
ATOM 836 C CA . VAL A 1 101 ? -1.148 -3.861 6.653 1.00 96.81 101 VAL A CA 1
ATOM 837 C C . VAL A 1 101 ? -0.180 -3.187 7.641 1.00 96.81 101 VAL A C 1
ATOM 839 O O . VAL A 1 101 ? -0.662 -2.587 8.605 1.00 96.81 101 VAL A O 1
ATOM 842 N N . PRO A 1 102 ? 1.148 -3.183 7.405 1.00 95.69 102 PRO A N 1
ATOM 843 C CA . PRO A 1 102 ? 2.078 -2.430 8.243 1.00 95.69 102 PRO A CA 1
ATOM 844 C C . PRO A 1 102 ? 1.772 -0.932 8.323 1.00 95.69 102 PRO A C 1
ATOM 846 O O . PRO A 1 102 ? 1.804 -0.358 9.409 1.00 95.69 102 PRO A O 1
ATOM 849 N N . ILE A 1 103 ? 1.467 -0.284 7.191 1.00 95.56 103 ILE A N 1
ATOM 850 C CA . ILE A 1 103 ? 1.224 1.167 7.142 1.00 95.56 103 ILE A CA 1
ATOM 851 C C . ILE A 1 103 ? 0.005 1.521 7.984 1.00 95.56 103 ILE A C 1
ATOM 853 O O . ILE A 1 103 ? 0.036 2.478 8.748 1.00 95.56 103 ILE A O 1
ATOM 857 N N . VAL A 1 104 ? -1.052 0.719 7.887 1.00 97.00 104 VAL A N 1
ATOM 858 C CA . VAL A 1 104 ? -2.279 0.904 8.665 1.00 97.00 104 VAL A CA 1
ATOM 859 C C . VAL A 1 104 ? -2.014 0.805 10.170 1.00 97.00 104 VAL A C 1
ATOM 861 O O . VAL A 1 104 ? -2.545 1.607 10.943 1.00 97.00 104 VAL A O 1
ATOM 864 N N . LYS A 1 105 ? -1.158 -0.137 10.587 1.00 96.12 105 LYS A N 1
ATOM 865 C CA . LYS A 1 105 ? -0.691 -0.243 11.977 1.00 96.12 105 LYS A CA 1
ATOM 866 C C . LYS A 1 105 ? 0.084 1.002 12.395 1.00 96.12 105 LYS A C 1
ATOM 868 O O . LYS A 1 105 ? -0.189 1.553 13.457 1.00 96.12 105 LYS A O 1
ATOM 873 N N . ASP A 1 106 ? 1.010 1.458 11.556 1.00 95.44 106 ASP A N 1
ATOM 874 C CA . ASP A 1 106 ? 1.889 2.591 11.849 1.00 95.44 106 ASP A CA 1
ATOM 875 C C . ASP A 1 106 ? 1.147 3.933 11.955 1.00 95.44 106 ASP A C 1
ATOM 877 O O . ASP A 1 106 ? 1.414 4.707 12.873 1.00 95.44 106 ASP A O 1
ATOM 881 N N . ILE A 1 107 ? 0.158 4.187 11.090 1.00 96.25 107 ILE A N 1
ATOM 882 C CA . ILE A 1 107 ? -0.686 5.393 11.178 1.00 96.25 107 ILE A CA 1
ATOM 883 C C . ILE A 1 107 ? -1.704 5.323 12.327 1.00 96.25 107 ILE A C 1
ATOM 885 O O . ILE A 1 107 ? -2.398 6.298 12.601 1.00 96.25 107 ILE A O 1
ATOM 889 N N . GLY A 1 108 ? -1.814 4.177 13.006 1.00 95.25 108 GLY A N 1
ATOM 890 C CA . GLY A 1 108 ? -2.621 4.008 14.210 1.00 95.25 108 GLY A CA 1
ATOM 891 C C . GLY A 1 108 ? -4.064 3.547 13.988 1.00 95.25 108 GLY A C 1
ATOM 892 O O . GLY A 1 108 ? -4.814 3.469 14.960 1.00 95.25 108 GLY A O 1
ATOM 893 N N . LEU A 1 109 ? -4.490 3.181 12.776 1.00 96.56 109 LEU A N 1
ATOM 894 C CA . LEU A 1 109 ? -5.815 2.576 12.550 1.00 96.56 109 LEU A CA 1
ATOM 895 C C . LEU A 1 109 ? -5.775 1.067 12.827 1.00 96.56 109 LEU A C 1
ATOM 897 O O . LEU A 1 109 ? -5.861 0.247 11.921 1.00 96.56 109 LEU A O 1
ATOM 901 N N . TRP A 1 110 ? -5.597 0.701 14.099 1.00 97.19 110 TRP A N 1
ATOM 902 C CA . TRP A 1 110 ? -5.295 -0.675 14.515 1.00 97.19 110 TRP A CA 1
ATOM 903 C C . TRP A 1 110 ? -6.246 -1.242 15.584 1.00 97.19 110 TRP A C 1
ATOM 905 O O . TRP A 1 110 ? -5.835 -1.975 16.487 1.00 97.19 110 TRP A O 1
ATOM 915 N N . SER A 1 111 ? -7.529 -0.885 15.520 1.00 97.12 111 SER A N 1
ATOM 916 C CA . SER A 1 111 ? -8.538 -1.419 16.442 1.00 97.12 111 SER A CA 1
ATOM 917 C C . SER A 1 111 ? -8.786 -2.921 16.241 1.00 97.12 111 SER A C 1
ATOM 919 O O . SER A 1 111 ? -8.424 -3.509 15.219 1.00 97.12 111 SER A O 1
ATOM 921 N N . GLU A 1 112 ? -9.478 -3.551 17.195 1.00 97.56 112 GLU A N 1
ATOM 922 C CA . GLU A 1 112 ? -9.935 -4.944 17.057 1.00 97.56 112 GLU A CA 1
ATOM 923 C C . GLU A 1 112 ? -10.818 -5.169 15.823 1.00 97.56 112 GLU A C 1
ATOM 925 O O . GLU A 1 112 ? -10.805 -6.252 15.236 1.00 97.56 112 GLU A O 1
ATOM 930 N N . LYS A 1 113 ? -11.556 -4.142 15.391 1.00 97.38 113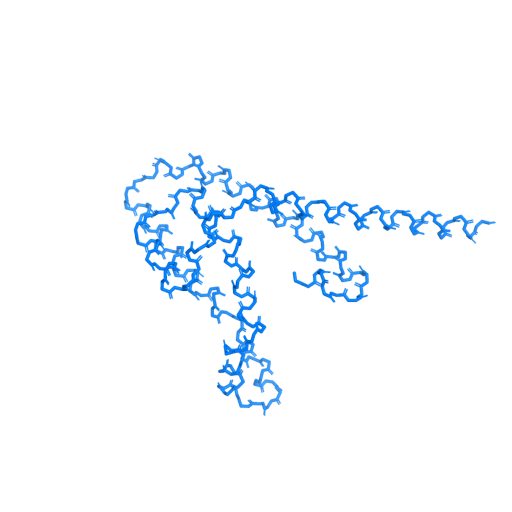 LYS A N 1
ATOM 931 C CA . LYS A 1 113 ? -12.388 -4.187 14.187 1.00 97.38 113 LYS A CA 1
ATOM 932 C C . LYS A 1 113 ? -11.526 -4.353 12.934 1.00 97.38 113 LYS A C 1
ATOM 934 O O . LYS A 1 113 ? -11.766 -5.266 12.147 1.00 97.38 113 LYS A O 1
ATOM 939 N N . VAL A 1 114 ? -10.481 -3.533 12.794 1.00 98.12 114 VAL A N 1
ATOM 940 C CA . VAL A 1 114 ? -9.525 -3.619 11.676 1.00 98.12 114 VAL A CA 1
ATOM 941 C C . VAL A 1 114 ? -8.759 -4.941 11.715 1.00 98.12 114 VAL A C 1
ATOM 943 O O . VAL A 1 114 ? -8.650 -5.627 10.700 1.00 98.12 114 VAL A O 1
ATOM 946 N N . GLN A 1 115 ? -8.283 -5.352 12.893 1.00 98.19 115 GLN A N 1
ATOM 947 C CA . GLN A 1 115 ? -7.571 -6.622 13.041 1.00 98.19 115 GLN A CA 1
ATOM 948 C C . GLN A 1 115 ? -8.451 -7.828 12.689 1.00 98.19 115 GLN A C 1
ATOM 950 O O . GLN A 1 115 ? -7.961 -8.780 12.086 1.00 98.19 115 GLN A O 1
ATOM 955 N N . THR A 1 116 ? -9.743 -7.794 13.029 1.00 98.19 116 THR A N 1
ATOM 956 C CA . THR A 1 116 ? -10.701 -8.843 12.650 1.00 98.19 116 THR A CA 1
ATOM 957 C C . THR A 1 116 ? -10.870 -8.905 11.137 1.00 98.19 116 THR A C 1
ATOM 959 O O . THR A 1 116 ? -10.684 -9.975 10.567 1.00 98.19 116 THR A O 1
ATOM 962 N N . ALA A 1 117 ? -11.066 -7.766 10.468 1.00 97.69 117 ALA A N 1
ATOM 963 C CA . ALA A 1 117 ? -11.136 -7.732 9.009 1.00 97.69 117 ALA A CA 1
ATOM 964 C C . ALA A 1 117 ? -9.860 -8.292 8.345 1.00 97.69 117 ALA A C 1
ATOM 966 O O . ALA A 1 117 ? -9.936 -9.047 7.378 1.00 97.69 117 ALA A O 1
ATOM 967 N N . TYR A 1 118 ? -8.673 -7.990 8.881 1.00 97.25 118 TYR A N 1
ATOM 968 C CA . TYR A 1 118 ? -7.420 -8.557 8.369 1.00 97.25 118 TYR A CA 1
ATOM 969 C C . TYR A 1 118 ? -7.223 -10.043 8.682 1.00 97.25 118 TYR A C 1
ATOM 971 O O . TYR A 1 118 ? -6.559 -10.730 7.900 1.00 97.25 118 TYR A O 1
ATOM 979 N N . ARG A 1 119 ? -7.796 -10.568 9.773 1.00 97.31 119 ARG A N 1
ATOM 980 C CA . ARG A 1 119 ? -7.865 -12.022 10.015 1.00 97.31 119 ARG A CA 1
ATOM 981 C C . ARG A 1 119 ? -8.758 -12.699 8.988 1.00 97.31 119 ARG A C 1
ATOM 983 O O . ARG A 1 119 ? -8.331 -13.690 8.405 1.00 97.31 119 ARG A O 1
ATOM 990 N N . ASP A 1 120 ? -9.925 -12.126 8.716 1.00 95.88 120 ASP A N 1
ATOM 991 C CA . ASP A 1 120 ? -10.880 -12.657 7.739 1.00 95.88 120 ASP A CA 1
ATOM 992 C C . ASP A 1 120 ? -10.293 -12.664 6.320 1.00 95.88 120 ASP A C 1
ATOM 994 O O . ASP A 1 120 ? -10.508 -13.595 5.546 1.00 95.88 120 ASP A O 1
ATOM 998 N N . MET A 1 121 ? -9.482 -11.656 5.988 1.00 93.31 121 MET A N 1
ATOM 999 C CA . MET A 1 121 ? -8.729 -11.606 4.732 1.00 93.31 121 MET A CA 1
ATOM 1000 C C . MET A 1 121 ? -7.487 -12.518 4.714 1.00 93.31 121 MET A C 1
ATOM 1002 O O . MET A 1 121 ? -6.913 -12.718 3.646 1.00 93.31 121 MET A O 1
ATOM 1006 N N . GLY A 1 122 ? -7.052 -13.063 5.857 1.00 93.75 122 GLY A N 1
ATOM 1007 C CA . GLY A 1 122 ? -5.853 -13.902 5.968 1.00 93.75 122 GLY A CA 1
ATOM 1008 C C . GLY A 1 122 ? -4.528 -13.138 5.855 1.00 93.75 122 GLY A C 1
ATOM 1009 O O . GLY A 1 122 ? -3.508 -13.723 5.504 1.00 93.75 122 GLY A O 1
ATOM 1010 N N . VAL A 1 123 ? -4.533 -11.830 6.128 1.00 95.31 123 VAL A N 1
ATOM 1011 C CA . VAL A 1 123 ? -3.391 -10.924 5.889 1.00 95.31 123 VAL A CA 1
ATOM 1012 C C . VAL A 1 123 ? -2.821 -10.302 7.162 1.00 95.31 123 VAL A C 1
ATOM 1014 O O . VAL A 1 123 ? -1.829 -9.577 7.099 1.00 95.31 123 VAL A O 1
ATOM 1017 N N . LEU A 1 124 ? -3.406 -10.597 8.330 1.00 95.88 124 LEU A N 1
ATOM 1018 C CA . LEU A 1 124 ? -2.969 -10.023 9.608 1.00 95.88 124 LEU A CA 1
ATOM 1019 C C . LEU A 1 124 ? -1.481 -10.287 9.905 1.00 95.88 124 LEU A C 1
ATOM 1021 O O . LEU A 1 124 ? -0.824 -9.441 10.503 1.00 95.88 124 LEU A O 1
ATOM 1025 N N . SER A 1 125 ? -0.925 -11.416 9.455 1.00 94.81 125 SER A N 1
ATOM 1026 C CA . SER A 1 125 ? 0.486 -11.772 9.673 1.00 94.81 125 SER A CA 1
ATOM 1027 C C . SER A 1 125 ? 1.482 -10.775 9.076 1.00 94.81 125 SER A C 1
ATOM 1029 O O . SER A 1 125 ? 2.639 -10.757 9.479 1.00 94.81 125 SER A O 1
ATOM 1031 N N . PHE A 1 126 ? 1.062 -9.939 8.123 1.00 95.56 126 PHE A N 1
ATOM 1032 C CA . PHE A 1 126 ? 1.926 -8.905 7.559 1.00 95.56 126 PHE A CA 1
ATOM 1033 C C . PHE A 1 126 ? 2.144 -7.718 8.502 1.00 95.56 126 PHE A C 1
ATOM 1035 O O . PHE A 1 126 ? 3.011 -6.901 8.230 1.00 95.56 126 PHE A O 1
ATOM 1042 N N . ALA A 1 127 ? 1.424 -7.623 9.624 1.00 93.69 127 ALA A N 1
ATOM 1043 C CA . ALA A 1 127 ? 1.514 -6.515 10.579 1.00 93.69 127 ALA A CA 1
ATOM 1044 C C . ALA A 1 127 ? 2.910 -6.266 11.177 1.00 93.69 127 ALA A C 1
ATOM 1046 O O . ALA A 1 127 ? 3.153 -5.189 11.724 1.00 93.69 127 ALA A O 1
ATOM 1047 N N . ASP A 1 128 ? 3.805 -7.250 11.115 1.00 92.44 128 ASP A N 1
ATOM 1048 C CA . ASP A 1 128 ? 5.153 -7.172 11.686 1.00 92.44 128 ASP A CA 1
ATOM 1049 C C . ASP A 1 128 ? 6.242 -6.935 10.627 1.00 92.44 128 ASP A C 1
ATOM 1051 O O . ASP A 1 128 ? 7.431 -7.030 10.922 1.00 92.44 128 ASP A O 1
ATOM 1055 N N . MET A 1 129 ? 5.856 -6.619 9.387 1.00 92.50 129 MET A N 1
ATOM 1056 C CA . MET A 1 129 ? 6.817 -6.261 8.347 1.00 92.50 129 MET A CA 1
ATOM 1057 C C . MET A 1 129 ? 7.407 -4.867 8.566 1.00 92.50 129 MET A C 1
ATOM 1059 O O . MET A 1 129 ? 6.707 -3.916 8.913 1.00 92.50 129 MET A O 1
ATOM 1063 N N . ASP A 1 130 ? 8.706 -4.754 8.298 1.00 90.25 130 ASP A N 1
ATOM 1064 C CA . ASP A 1 130 ? 9.456 -3.504 8.388 1.00 90.25 130 ASP A CA 1
ATOM 1065 C C . ASP A 1 130 ? 9.227 -2.640 7.135 1.00 90.25 130 ASP A C 1
ATOM 1067 O O . ASP A 1 130 ? 9.726 -2.932 6.044 1.00 90.25 130 ASP A O 1
ATOM 1071 N N . ILE A 1 131 ? 8.441 -1.575 7.301 1.00 86.56 131 ILE A N 1
ATOM 1072 C CA . ILE A 1 131 ? 8.087 -0.628 6.234 1.00 86.56 131 ILE A CA 1
ATOM 1073 C C . ILE A 1 131 ? 9.302 0.172 5.785 1.00 86.56 131 ILE A C 1
ATOM 1075 O O . ILE A 1 131 ? 9.469 0.390 4.586 1.00 86.56 131 ILE A O 1
ATOM 1079 N N . ASP A 1 132 ? 10.138 0.603 6.728 1.00 87.62 132 ASP A N 1
ATOM 1080 C CA . ASP A 1 132 ? 11.281 1.463 6.432 1.00 87.62 132 ASP A CA 1
ATOM 1081 C C . ASP A 1 132 ? 12.306 0.672 5.605 1.00 87.62 132 ASP A C 1
ATOM 1083 O O . ASP A 1 132 ? 12.841 1.172 4.612 1.00 87.62 132 ASP A O 1
ATOM 1087 N N . ALA A 1 133 ? 12.501 -0.612 5.930 1.00 88.25 133 ALA A N 1
ATOM 1088 C CA . ALA A 1 133 ? 13.312 -1.518 5.122 1.00 88.25 133 ALA A CA 1
ATOM 1089 C C . ALA A 1 133 ? 12.732 -1.751 3.714 1.00 88.25 133 ALA A C 1
ATOM 1091 O O . ALA A 1 133 ? 13.489 -1.821 2.742 1.00 88.25 133 ALA A O 1
ATOM 1092 N N . LEU A 1 134 ? 11.405 -1.867 3.579 1.00 83.50 134 LEU A N 1
ATOM 1093 C CA . LEU A 1 134 ? 10.747 -2.017 2.275 1.00 83.50 134 LEU A CA 1
ATOM 1094 C C . LEU A 1 134 ? 10.906 -0.765 1.409 1.00 83.50 134 LEU A C 1
ATOM 1096 O O . LEU A 1 134 ? 11.266 -0.888 0.241 1.00 83.50 134 LEU A O 1
ATOM 1100 N N . GLN A 1 135 ? 10.674 0.422 1.974 1.00 83.81 135 GLN A N 1
ATOM 1101 C CA . GLN A 1 135 ? 10.820 1.693 1.259 1.00 83.81 135 GLN A CA 1
ATOM 1102 C C . GLN A 1 135 ? 12.261 1.904 0.799 1.00 83.81 135 GLN A C 1
ATOM 1104 O O . GLN A 1 135 ? 12.492 2.142 -0.386 1.00 83.81 135 GLN A O 1
ATOM 1109 N N . LYS A 1 136 ? 13.233 1.696 1.695 1.00 86.88 136 LYS A N 1
ATOM 1110 C CA . LYS A 1 136 ? 14.655 1.796 1.357 1.00 86.88 136 LYS A CA 1
ATOM 1111 C C . LYS A 1 136 ? 15.047 0.854 0.220 1.00 86.88 136 LYS A C 1
ATOM 1113 O O . LYS A 1 136 ? 15.778 1.238 -0.685 1.00 86.88 136 LYS A O 1
ATOM 1118 N N . ARG A 1 137 ? 14.537 -0.380 0.233 1.00 85.25 137 ARG A N 1
ATOM 1119 C CA . ARG A 1 137 ? 14.810 -1.345 -0.837 1.00 85.25 137 ARG A CA 1
ATOM 1120 C C . ARG A 1 137 ? 14.318 -0.848 -2.196 1.00 85.25 137 ARG A C 1
ATOM 1122 O O . ARG A 1 137 ? 14.972 -1.107 -3.202 1.00 85.25 137 ARG A O 1
ATOM 1129 N N . ASP A 1 138 ? 13.170 -0.182 -2.248 1.00 83.00 138 ASP A N 1
ATOM 1130 C CA . ASP A 1 138 ? 12.657 0.355 -3.507 1.00 83.00 138 ASP A CA 1
ATOM 1131 C C . ASP A 1 138 ? 13.469 1.552 -4.013 1.00 83.00 138 ASP A C 1
ATOM 1133 O O . ASP A 1 138 ? 13.709 1.631 -5.219 1.00 83.00 138 ASP A O 1
ATOM 1137 N N . GLU A 1 139 ? 13.957 2.405 -3.109 1.00 85.38 139 GLU A N 1
ATOM 1138 C CA . GLU A 1 139 ? 14.900 3.487 -3.428 1.00 85.38 139 GLU A CA 1
ATOM 1139 C C . GLU A 1 139 ? 16.233 2.939 -3.964 1.00 85.38 139 GLU A C 1
ATOM 1141 O O . GLU A 1 139 ? 16.705 3.373 -5.017 1.00 85.38 139 GLU A O 1
ATOM 1146 N N . ASP A 1 140 ? 16.807 1.932 -3.296 1.00 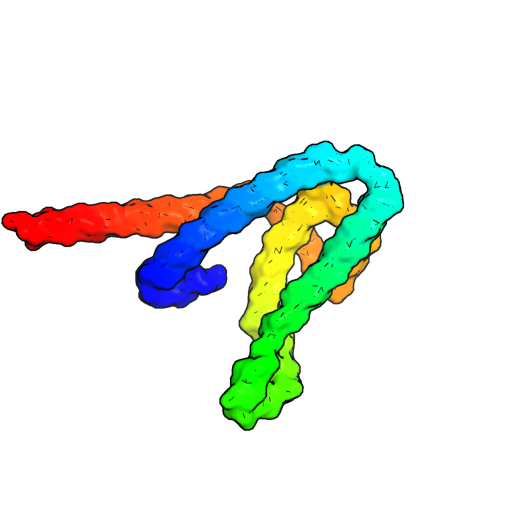87.88 140 ASP A N 1
ATOM 1147 C CA . ASP A 1 140 ? 18.070 1.302 -3.700 1.00 87.88 140 ASP A CA 1
ATOM 1148 C C . ASP A 1 140 ? 17.970 0.703 -5.119 1.00 87.88 140 ASP A C 1
ATOM 1150 O O . ASP A 1 140 ? 18.871 0.876 -5.944 1.00 87.88 140 ASP A O 1
ATOM 1154 N N . ILE A 1 141 ? 16.849 0.044 -5.440 1.00 84.25 141 ILE A N 1
ATOM 1155 C CA . ILE A 1 141 ? 16.609 -0.530 -6.775 1.00 84.25 141 ILE A CA 1
ATOM 1156 C C . ILE A 1 141 ? 16.490 0.568 -7.842 1.00 84.25 141 ILE A C 1
ATOM 1158 O O . ILE A 1 141 ? 17.023 0.416 -8.945 1.00 84.25 141 ILE A O 1
ATOM 1162 N N . ALA A 1 142 ? 15.795 1.669 -7.544 1.00 82.62 142 ALA A N 1
ATOM 1163 C CA . ALA A 1 142 ? 15.687 2.793 -8.472 1.00 82.62 142 ALA A CA 1
ATOM 1164 C C . ALA A 1 142 ? 17.069 3.414 -8.752 1.00 82.62 142 ALA A C 1
ATOM 1166 O O . ALA A 1 142 ? 17.430 3.626 -9.914 1.00 82.62 142 ALA A O 1
ATOM 1167 N N . ALA A 1 143 ? 17.885 3.599 -7.710 1.00 86.56 143 ALA A N 1
ATOM 1168 C CA . ALA A 1 143 ? 19.244 4.118 -7.831 1.00 86.56 143 ALA A CA 1
ATOM 1169 C C . ALA A 1 143 ? 20.160 3.204 -8.669 1.00 86.56 143 ALA A C 1
ATOM 1171 O O . ALA A 1 143 ? 20.953 3.695 -9.480 1.00 86.56 143 ALA A O 1
ATOM 1172 N N . GLU A 1 144 ? 20.042 1.881 -8.520 1.00 87.19 144 GLU A N 1
ATOM 1173 C CA . GLU A 1 144 ? 20.802 0.910 -9.318 1.00 87.19 144 GLU A CA 1
ATOM 1174 C C . GLU A 1 144 ? 20.448 0.994 -10.813 1.00 87.19 144 GLU A C 1
ATOM 1176 O O . GLU A 1 144 ? 21.339 1.012 -11.673 1.00 87.19 144 GLU A O 1
ATOM 1181 N N . LEU A 1 145 ? 19.155 1.094 -11.139 1.00 84.69 145 LEU A N 1
ATOM 1182 C CA . LEU A 1 145 ? 18.687 1.233 -12.522 1.00 84.69 145 LEU A CA 1
ATOM 1183 C C . LEU A 1 145 ? 19.212 2.521 -13.172 1.00 84.69 145 LEU A C 1
ATOM 1185 O O . LEU A 1 145 ? 19.677 2.495 -14.318 1.00 84.69 145 LEU A O 1
ATOM 1189 N N . ASP A 1 146 ? 19.218 3.621 -12.423 1.00 84.75 146 ASP A N 1
ATOM 1190 C CA . ASP A 1 146 ? 19.779 4.902 -12.853 1.00 84.75 146 ASP A CA 1
ATOM 1191 C C . ASP A 1 146 ? 21.292 4.833 -13.090 1.00 84.75 146 ASP A C 1
ATOM 1193 O O . ASP A 1 146 ? 21.801 5.346 -14.095 1.00 84.75 146 ASP A O 1
ATOM 1197 N N . ALA A 1 147 ? 22.029 4.178 -12.190 1.00 86.50 147 ALA A N 1
ATOM 1198 C CA . ALA A 1 147 ? 23.469 3.984 -12.329 1.00 86.50 147 ALA A CA 1
ATOM 1199 C C . ALA A 1 147 ? 23.802 3.164 -13.585 1.00 86.50 147 ALA A C 1
ATOM 1201 O O . ALA A 1 147 ? 24.674 3.549 -14.373 1.00 86.50 147 ALA A O 1
ATOM 1202 N N . ARG A 1 148 ? 23.060 2.074 -13.823 1.00 84.88 148 ARG A N 1
ATOM 1203 C CA . ARG A 1 148 ? 23.218 1.235 -15.017 1.00 84.88 148 ARG A CA 1
ATOM 1204 C C . ARG A 1 148 ? 22.954 2.020 -16.299 1.00 84.88 148 ARG A C 1
ATOM 1206 O O . ARG A 1 148 ? 23.714 1.883 -17.258 1.00 84.88 148 ARG A O 1
ATOM 1213 N N . ARG A 1 149 ? 21.919 2.862 -16.326 1.00 81.56 149 ARG A N 1
ATOM 1214 C CA . ARG A 1 149 ? 21.619 3.716 -17.482 1.00 81.56 149 ARG A CA 1
ATOM 1215 C C . ARG A 1 149 ? 22.752 4.700 -17.766 1.00 81.56 149 ARG A C 1
ATOM 1217 O O . ARG A 1 149 ? 23.227 4.759 -18.896 1.00 81.56 149 ARG A O 1
ATOM 1224 N N . LYS A 1 150 ? 23.221 5.429 -16.746 1.00 84.00 150 LYS A N 1
ATOM 1225 C CA . LYS A 1 150 ? 24.334 6.385 -16.892 1.00 84.00 150 LYS A CA 1
ATOM 1226 C C . LYS A 1 150 ? 25.583 5.710 -17.453 1.00 84.00 150 LYS A C 1
ATOM 1228 O O . LYS A 1 150 ? 26.264 6.294 -18.295 1.00 84.00 150 LYS A O 1
ATOM 1233 N N . HIS A 1 151 ? 25.864 4.479 -17.025 1.00 84.44 151 HIS A N 1
ATOM 1234 C CA . HIS A 1 151 ? 26.966 3.691 -17.567 1.00 84.44 151 HIS A CA 1
ATOM 1235 C C . HIS A 1 151 ? 26.788 3.413 -19.067 1.00 84.44 151 HIS A C 1
ATOM 1237 O O . HIS A 1 151 ? 27.678 3.745 -19.845 1.00 84.44 151 HIS A O 1
ATOM 1243 N N . VAL A 1 152 ? 25.624 2.898 -19.483 1.00 83.50 152 VAL A N 1
ATOM 1244 C CA . VAL A 1 152 ? 25.316 2.624 -20.900 1.00 83.50 152 VAL A CA 1
ATOM 1245 C C . VAL A 1 152 ? 25.418 3.888 -21.756 1.00 83.50 152 VAL A C 1
ATOM 1247 O O . VAL A 1 152 ? 26.082 3.866 -22.790 1.00 83.50 152 VAL A O 1
ATOM 1250 N N . ASP A 1 153 ? 24.830 5.001 -21.310 1.00 84.62 153 ASP A N 1
ATOM 1251 C CA . ASP A 1 153 ? 24.875 6.280 -22.030 1.00 84.62 153 ASP A CA 1
ATOM 1252 C C . ASP A 1 153 ? 26.320 6.785 -22.194 1.00 84.62 153 ASP A C 1
ATOM 1254 O O . ASP A 1 153 ? 26.690 7.308 -23.247 1.00 84.62 153 ASP A O 1
ATOM 1258 N N . THR A 1 154 ? 27.160 6.592 -21.171 1.00 86.31 154 THR A N 1
ATOM 1259 C CA . THR A 1 154 ? 28.584 6.957 -21.216 1.00 86.31 154 THR A CA 1
ATOM 1260 C C . THR A 1 154 ? 29.353 6.076 -22.200 1.00 86.31 154 THR A C 1
ATOM 1262 O O . THR A 1 154 ? 30.138 6.592 -22.992 1.00 86.31 154 THR A O 1
ATOM 1265 N N . THR A 1 155 ? 29.106 4.763 -22.206 1.00 83.38 155 THR A N 1
ATOM 1266 C CA . THR A 1 155 ? 29.748 3.827 -23.140 1.00 83.38 155 THR A CA 1
ATOM 1267 C C . THR A 1 155 ? 29.343 4.093 -24.589 1.00 83.38 155 THR A C 1
ATOM 1269 O O . THR A 1 155 ? 30.201 4.069 -25.464 1.00 83.38 155 THR A O 1
ATOM 1272 N N . ILE A 1 156 ? 28.065 4.390 -24.853 1.00 83.31 156 ILE A N 1
ATOM 1273 C CA . ILE A 1 156 ? 27.587 4.742 -26.200 1.00 83.31 156 ILE A CA 1
ATOM 1274 C C . ILE A 1 156 ? 28.271 6.020 -26.694 1.00 83.31 15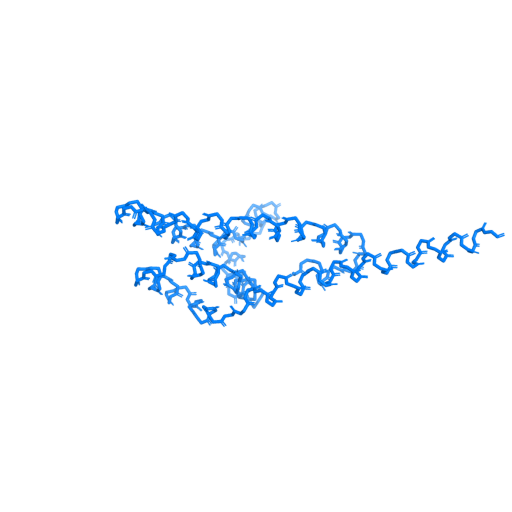6 ILE A C 1
ATOM 1276 O O . ILE A 1 156 ? 28.723 6.058 -27.834 1.00 83.31 156 ILE A O 1
ATOM 1280 N N . ARG A 1 157 ? 28.385 7.047 -25.839 1.00 81.38 157 ARG A N 1
ATOM 1281 C CA . ARG A 1 157 ? 29.096 8.288 -26.185 1.00 81.38 157 ARG A CA 1
ATOM 1282 C C . ARG A 1 157 ? 30.568 8.033 -26.499 1.00 81.38 157 ARG A C 1
ATOM 1284 O O . ARG A 1 157 ? 31.037 8.493 -27.527 1.00 81.38 157 ARG A O 1
ATOM 1291 N N . ALA A 1 158 ? 31.255 7.255 -25.666 1.00 78.56 158 ALA A N 1
ATOM 1292 C CA . ALA A 1 158 ? 32.669 6.934 -25.855 1.00 78.56 158 ALA A CA 1
ATOM 1293 C C . ALA A 1 158 ? 32.952 6.042 -27.080 1.00 78.56 158 ALA A C 1
ATOM 1295 O O . ALA A 1 158 ? 34.072 6.030 -27.569 1.00 78.56 158 ALA A O 1
ATOM 1296 N N . ALA A 1 159 ? 31.968 5.274 -27.560 1.00 72.00 159 ALA A N 1
ATOM 1297 C CA . ALA A 1 159 ? 32.089 4.446 -28.763 1.00 72.00 159 ALA A CA 1
ATOM 1298 C C . ALA A 1 159 ? 31.678 5.176 -30.058 1.00 72.00 159 ALA A C 1
ATOM 1300 O O . ALA A 1 159 ? 31.870 4.637 -31.147 1.00 72.00 159 ALA A O 1
ATOM 1301 N N . GLY A 1 160 ? 31.055 6.353 -29.938 1.00 65.50 160 GLY A N 1
ATOM 1302 C CA . GLY A 1 160 ? 30.667 7.214 -31.057 1.00 65.50 160 GLY A CA 1
ATOM 1303 C C . GLY A 1 160 ? 31.674 8.325 -31.383 1.00 65.50 160 GLY A C 1
ATOM 1304 O O . GLY A 1 160 ? 31.462 9.035 -32.366 1.00 65.50 160 GLY A O 1
ATOM 1305 N N . GLU A 1 161 ? 32.725 8.473 -30.571 1.00 50.44 161 GLU A N 1
ATOM 1306 C CA . GLU A 1 161 ? 33.924 9.297 -30.813 1.00 50.44 161 GLU A CA 1
ATOM 1307 C C . GLU A 1 161 ? 35.051 8.449 -31.422 1.00 50.44 161 GLU A C 1
ATOM 1309 O O . GLU A 1 161 ? 35.766 8.981 -32.303 1.00 50.44 161 GLU A O 1
#

Foldseek 3Di:
DQLVPDPDLVSVLVVLVVLLVVLVVLVVCLVVLLVCVVVDDPVVLVVVLVVVLVVLVCVLQVPLCQVVCVVVVHPSVVSSVCCCVDPVSVVVNQVVLLAVLCSCVSSPSDDPSNLVSCVVVVRNVSNPDDNVVVSVVSVVSNVVSVVVVVVVVVVVVVVVD

Sequence (161 aa):
MVRDQAQNPLAQQVNAYVMEDEARHVAFGRLALRDYYPQLSAAERSEREDFLIEACYLMRDRFEAREVWETMDLPVEECVKHLQESGTMQQFRSFLFSRIVPIVKDIGLWSEKVQTAYRDMGVLSFADMDIDALQKRDEDIAAELDARRKHVDTTIRAAGE

InterPro domains:
  IPR009078 Ferritin-like superfamily [SSF47240] (3-121)
  IPR012348 Ribonucleotide reductase-like [G3DSA:1.10.620.20] (1-121)
  IPR025859 AurF/CmlI [PF11583] (1-108)